Protein AF-M3EN27-F1 (afdb_monomer)

Structure (mmCIF, N/CA/C/O backbone):
data_AF-M3EN27-F1
#
_entry.id   AF-M3EN27-F1
#
loop_
_atom_site.group_PDB
_atom_site.id
_atom_site.type_symbol
_atom_site.label_atom_id
_atom_site.label_alt_id
_atom_site.label_comp_id
_atom_site.label_asym_id
_atom_site.label_entity_id
_atom_site.label_seq_id
_atom_site.pdbx_PDB_ins_code
_atom_site.Cartn_x
_atom_site.Cartn_y
_atom_site.Cartn_z
_atom_site.occupancy
_atom_site.B_iso_or_equiv
_atom_site.auth_seq_id
_atom_site.auth_comp_id
_atom_site.auth_asym_id
_atom_site.auth_atom_id
_atom_site.pdbx_PDB_model_num
ATOM 1 N N . MET A 1 1 ? -47.141 28.093 34.671 1.00 56.81 1 MET A N 1
ATOM 2 C CA . MET A 1 1 ? -47.106 26.635 34.396 1.00 56.81 1 MET A CA 1
ATOM 3 C C . MET A 1 1 ? -46.798 25.889 35.675 1.00 56.81 1 MET A C 1
ATOM 5 O O . MET A 1 1 ? -45.885 26.288 36.388 1.00 56.81 1 MET A O 1
ATOM 9 N N . THR A 1 2 ? -47.538 24.820 35.961 1.00 79.44 2 THR A N 1
ATOM 10 C CA . THR A 1 2 ? -47.252 23.975 37.129 1.00 79.44 2 THR A CA 1
ATOM 11 C C . THR A 1 2 ? -45.991 23.127 36.889 1.00 79.44 2 THR A C 1
ATOM 13 O O . THR A 1 2 ? -45.701 22.773 35.739 1.00 79.44 2 THR A O 1
ATOM 16 N N . PRO A 1 3 ? -45.235 22.754 37.939 1.00 73.50 3 PRO A N 1
ATOM 17 C CA . PRO A 1 3 ? -44.023 21.937 37.803 1.00 73.50 3 PRO A CA 1
ATOM 18 C C . PRO A 1 3 ? -44.245 20.623 37.035 1.00 73.50 3 PRO A C 1
ATOM 20 O O . PRO A 1 3 ? -43.395 20.208 36.248 1.00 73.50 3 PRO A O 1
ATOM 23 N N . LYS A 1 4 ? -45.427 20.008 37.188 1.00 71.88 4 LYS A N 1
ATOM 24 C CA . LYS A 1 4 ? -45.819 18.785 36.468 1.00 71.88 4 LYS A CA 1
ATOM 25 C C . LYS A 1 4 ? -45.980 19.006 34.959 1.00 71.88 4 LYS A C 1
ATOM 27 O O . LYS A 1 4 ? -45.545 18.167 34.175 1.00 71.88 4 LYS A O 1
ATOM 32 N N . GLN A 1 5 ? -46.540 20.143 34.542 1.00 73.31 5 GLN A N 1
ATOM 33 C CA . GLN A 1 5 ? -46.703 20.485 33.121 1.00 73.31 5 GLN A CA 1
ATOM 34 C C . GLN A 1 5 ? -45.357 20.771 32.443 1.00 73.31 5 GLN A C 1
ATOM 36 O O . GLN A 1 5 ? -45.140 20.359 31.306 1.00 73.31 5 GLN A O 1
ATOM 41 N N . LYS A 1 6 ? -44.422 21.411 33.161 1.00 75.50 6 LYS A N 1
ATOM 42 C CA . LYS A 1 6 ? -43.060 21.665 32.664 1.00 75.50 6 LYS A CA 1
ATOM 43 C C . LYS A 1 6 ? -42.278 20.362 32.464 1.00 75.50 6 LYS A C 1
ATOM 45 O O . LYS A 1 6 ? -41.600 20.200 31.456 1.00 75.50 6 LYS A O 1
ATOM 50 N N . LEU A 1 7 ? -42.419 19.408 33.386 1.00 71.88 7 LEU A N 1
ATOM 51 C CA . LEU A 1 7 ? -41.787 18.092 33.271 1.00 71.88 7 LEU A CA 1
ATOM 52 C C . LEU A 1 7 ? -42.344 17.279 32.091 1.00 71.88 7 LEU A C 1
ATOM 54 O O . LEU A 1 7 ? -41.579 16.619 31.392 1.00 71.88 7 LEU A O 1
ATOM 58 N N . HIS A 1 8 ? -43.655 17.353 31.843 1.00 74.69 8 HIS A N 1
ATOM 59 C CA . HIS A 1 8 ? -44.290 16.679 30.709 1.00 74.69 8 HIS A CA 1
ATOM 60 C C . HIS A 1 8 ? -43.801 17.235 29.366 1.00 74.69 8 HIS A C 1
ATOM 62 O O . HIS A 1 8 ? -43.420 16.461 28.495 1.00 74.69 8 HIS A O 1
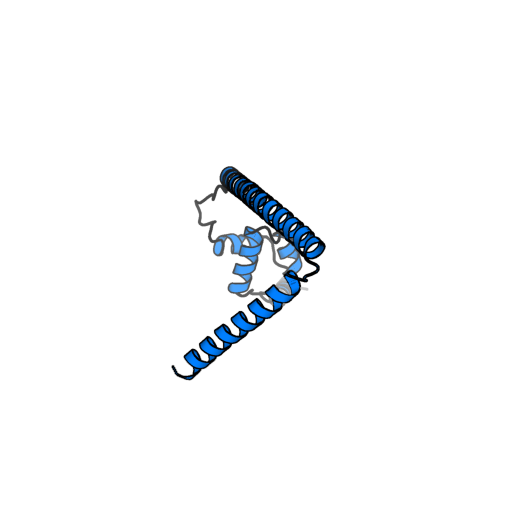ATOM 68 N N . GLN A 1 9 ? -43.708 18.563 29.226 1.00 75.19 9 GLN A N 1
ATOM 69 C CA . GLN A 1 9 ? -43.178 19.194 28.010 1.00 75.19 9 GLN A CA 1
ATOM 70 C C . GLN A 1 9 ? -41.707 18.842 27.754 1.00 75.19 9 GLN A C 1
ATOM 72 O O . GLN A 1 9 ? -41.364 18.460 26.641 1.00 75.19 9 GLN A O 1
ATOM 77 N N . LEU A 1 10 ? -40.856 18.854 28.787 1.00 69.69 10 LEU A N 1
ATOM 78 C CA . LEU A 1 10 ? -39.453 18.426 28.664 1.00 69.69 10 LEU A CA 1
ATOM 79 C C . LEU A 1 10 ? -39.332 16.943 28.269 1.00 69.69 10 LEU A C 1
ATOM 81 O O . LEU A 1 10 ? -38.432 16.545 27.521 1.00 69.69 10 LEU A O 1
ATOM 85 N N . LYS A 1 11 ? -40.255 16.105 28.752 1.00 68.50 11 LYS A N 1
ATOM 86 C CA . LYS A 1 11 ? -40.320 14.685 28.398 1.00 68.50 11 LYS A CA 1
ATOM 87 C C . LYS A 1 11 ? -40.798 14.489 26.955 1.00 68.50 11 LYS A C 1
ATOM 89 O O . LYS A 1 11 ? -40.232 13.664 26.250 1.00 68.50 11 LYS A O 1
ATOM 94 N N . GLU A 1 12 ? -41.751 15.281 26.475 1.00 61.72 12 GLU A N 1
ATOM 95 C CA . GLU A 1 12 ? -4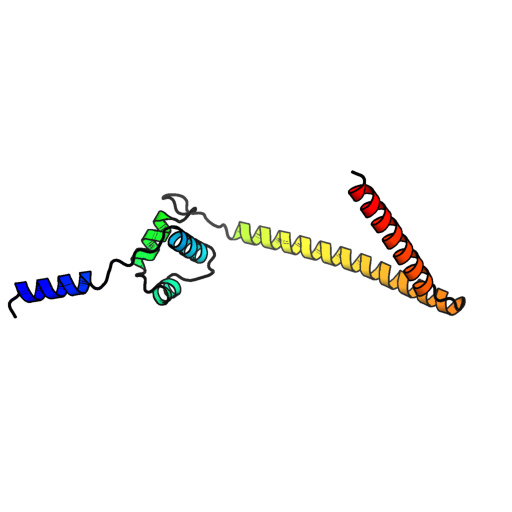2.182 15.252 25.073 1.00 61.72 12 GLU A CA 1
ATOM 96 C C . GLU A 1 12 ? -41.131 15.816 24.107 1.00 61.72 12 GLU A C 1
ATOM 98 O O . GLU A 1 12 ? -40.900 15.226 23.054 1.00 61.72 12 GLU A O 1
ATOM 103 N N . GLU A 1 13 ? -40.416 16.886 24.466 1.00 61.47 13 GLU A N 1
ATOM 104 C CA . GLU A 1 13 ? -39.291 17.419 23.678 1.00 61.47 13 GLU A CA 1
ATOM 105 C C . GLU A 1 13 ? -38.105 16.452 23.607 1.00 61.47 13 GLU A C 1
ATOM 107 O O . GLU A 1 13 ? -37.419 16.372 22.583 1.00 61.47 13 GLU A O 1
ATOM 112 N N . SER A 1 14 ? -37.852 15.694 24.677 1.00 60.78 14 SER A N 1
ATOM 113 C CA . SER A 1 14 ? -36.839 14.633 24.654 1.00 60.78 14 SER A CA 1
ATOM 114 C C . SER A 1 14 ? -37.284 13.411 23.843 1.00 60.78 14 SER A C 1
ATOM 116 O O . SER A 1 14 ? -36.440 12.779 23.219 1.00 60.78 14 SER A O 1
ATOM 118 N N . ASN A 1 15 ? -38.587 13.126 23.765 1.00 57.03 15 ASN A N 1
ATOM 119 C CA . ASN A 1 15 ? -39.147 12.051 22.939 1.00 57.03 15 ASN A CA 1
ATOM 120 C C . ASN A 1 15 ? -39.218 12.433 21.440 1.00 57.03 15 ASN A C 1
ATOM 122 O O . ASN A 1 15 ? -38.979 11.601 20.567 1.00 57.03 15 ASN A O 1
ATOM 126 N N . ARG A 1 16 ? -39.458 13.719 21.124 1.00 56.44 16 ARG A N 1
ATOM 127 C CA . ARG A 1 16 ? -39.369 14.284 19.758 1.00 56.44 16 ARG A CA 1
ATOM 128 C C . ARG A 1 16 ? -37.943 14.310 19.215 1.00 56.44 16 ARG A C 1
ATOM 130 O O . ARG A 1 16 ? -37.751 14.172 18.008 1.00 56.44 16 ARG A O 1
ATOM 137 N N . ARG A 1 17 ? -36.935 14.397 20.092 1.00 56.72 17 ARG A N 1
ATOM 138 C CA . ARG A 1 17 ? -35.561 13.958 19.799 1.00 56.72 17 ARG A CA 1
ATOM 139 C C . ARG A 1 17 ? -35.541 12.430 19.745 1.00 56.72 17 ARG A C 1
ATOM 141 O O . ARG A 1 17 ? -34.960 11.771 20.600 1.00 56.72 17 ARG A O 1
ATOM 148 N N . GLN A 1 18 ? -36.232 11.891 18.743 1.00 54.16 18 GLN A N 1
ATOM 149 C CA . GLN A 1 18 ? -36.337 10.468 18.457 1.00 54.16 18 GLN A CA 1
ATOM 150 C C . GLN A 1 18 ? -34.981 9.800 18.672 1.00 54.16 18 GLN A C 1
ATOM 152 O O . GLN A 1 18 ? -33.955 10.325 18.227 1.00 54.16 18 GLN A O 1
ATOM 157 N N . LEU A 1 19 ? -34.975 8.651 19.353 1.00 54.91 19 LEU A N 1
ATOM 158 C CA . LEU A 1 19 ? -33.794 7.808 19.497 1.00 54.91 19 LEU A CA 1
ATOM 159 C C . LEU A 1 19 ? -33.237 7.488 18.101 1.00 54.91 19 LEU A C 1
ATOM 161 O O . LEU A 1 19 ? -33.641 6.516 17.464 1.00 54.91 19 LEU A O 1
ATOM 165 N N . ARG A 1 20 ? -32.296 8.305 17.618 1.00 66.31 20 ARG A N 1
ATOM 166 C CA . ARG A 1 20 ? -31.570 8.071 16.371 1.00 66.31 20 ARG A CA 1
ATOM 167 C C . ARG A 1 20 ? -30.722 6.824 16.581 1.00 66.31 20 ARG A C 1
ATOM 169 O O . ARG A 1 20 ? -29.632 6.868 17.152 1.00 66.31 20 ARG A O 1
ATOM 176 N N . SER A 1 21 ? -31.265 5.679 16.192 1.00 70.19 21 SER A N 1
ATOM 177 C CA . SER A 1 21 ? -30.563 4.409 16.281 1.00 70.19 21 SER A CA 1
ATOM 178 C C . SER A 1 21 ? -29.829 4.167 14.972 1.00 70.19 21 SER A C 1
ATOM 180 O O . SER A 1 21 ? -30.437 3.897 13.942 1.00 70.19 21 SER A O 1
ATOM 182 N N . PHE A 1 22 ? -28.502 4.270 15.006 1.00 79.38 22 PHE A N 1
ATOM 183 C CA . PHE A 1 22 ? -27.677 3.919 13.854 1.00 79.38 22 PHE A CA 1
ATOM 184 C C . PHE A 1 22 ? -27.649 2.398 13.655 1.00 79.38 22 PHE A C 1
ATOM 186 O O . PHE A 1 22 ? -27.625 1.626 14.628 1.00 79.38 22 PHE A O 1
ATOM 193 N N . SER A 1 23 ? -27.607 1.969 12.393 1.00 86.38 23 SER A N 1
ATOM 194 C CA . SER A 1 23 ? -27.503 0.558 12.030 1.00 86.38 23 SER A CA 1
ATOM 195 C C . SER A 1 23 ? -26.188 -0.047 12.547 1.00 86.38 23 SER A C 1
ATOM 197 O O . SER A 1 23 ? -25.167 0.630 12.687 1.00 86.38 23 SER A O 1
ATOM 199 N N . LYS A 1 24 ? -26.200 -1.348 12.863 1.00 86.00 24 LYS A N 1
ATOM 200 C CA . LYS A 1 24 ? -24.993 -2.084 13.280 1.00 86.00 24 LYS A CA 1
ATOM 201 C C . LYS A 1 24 ? -23.828 -1.985 12.274 1.00 86.00 24 LYS A C 1
ATOM 203 O O . LYS A 1 24 ? -22.713 -1.764 12.744 1.00 86.00 24 LYS A O 1
ATOM 208 N N . PRO A 1 25 ? -24.021 -2.132 10.944 1.00 86.19 25 PRO A N 1
ATOM 209 C CA . PRO A 1 25 ? -22.912 -2.021 9.994 1.00 86.19 25 PRO A CA 1
ATOM 210 C C . PRO A 1 25 ? -22.301 -0.618 9.975 1.00 86.19 25 PRO A C 1
ATOM 212 O O . PRO A 1 25 ? -21.082 -0.503 10.018 1.00 86.19 25 PRO A O 1
ATOM 215 N N . LEU A 1 26 ? -23.119 0.438 10.033 1.00 86.62 26 LEU A N 1
ATOM 216 C CA . LEU A 1 26 ? -22.619 1.814 10.073 1.00 86.62 26 LEU A CA 1
ATOM 217 C C . LEU A 1 26 ? -21.780 2.077 11.331 1.00 86.62 26 LEU A C 1
ATOM 219 O O . LEU A 1 26 ? -20.687 2.625 11.245 1.00 86.62 26 LEU A O 1
ATOM 223 N N . LYS A 1 27 ? -22.239 1.609 12.501 1.00 89.19 27 LYS A N 1
ATOM 224 C CA . LYS A 1 27 ? -21.459 1.701 13.749 1.00 89.19 27 LYS A CA 1
ATOM 225 C C . LYS A 1 27 ? -20.112 0.980 13.641 1.00 89.19 27 LYS A C 1
ATOM 227 O O . LYS A 1 27 ? -19.125 1.477 14.168 1.00 89.19 27 LYS A O 1
ATOM 232 N N . ARG A 1 28 ? -20.066 -0.182 12.978 1.00 87.81 28 ARG A N 1
ATOM 233 C CA . ARG A 1 28 ? -18.820 -0.936 12.754 1.00 87.81 28 ARG A CA 1
ATOM 234 C C . ARG A 1 28 ? -17.875 -0.207 11.805 1.00 87.81 28 ARG A C 1
ATOM 236 O O . ARG A 1 28 ? -16.687 -0.167 12.097 1.00 87.81 28 ARG A O 1
ATOM 243 N N . GLN A 1 29 ? -18.400 0.377 10.728 1.00 89.19 29 GLN A N 1
ATOM 244 C CA . GLN A 1 29 ? -17.608 1.151 9.772 1.00 89.19 29 GLN A CA 1
ATOM 245 C C . GLN A 1 29 ? -16.967 2.367 10.447 1.00 89.19 29 GLN A C 1
ATOM 247 O O . GLN A 1 29 ? -15.754 2.506 10.419 1.00 89.19 29 GLN A O 1
ATOM 252 N N . ILE A 1 30 ? -17.760 3.156 11.178 1.00 89.56 30 ILE A N 1
ATOM 253 C CA . ILE A 1 30 ? -17.265 4.317 11.931 1.00 89.56 30 ILE A CA 1
ATOM 254 C C . ILE A 1 30 ? -16.157 3.914 12.916 1.00 89.56 30 ILE A C 1
ATOM 256 O O . ILE A 1 30 ? -15.156 4.608 13.049 1.00 89.56 30 ILE A O 1
ATOM 260 N N . VAL A 1 31 ? -16.316 2.789 13.624 1.00 89.25 31 VAL A N 1
ATOM 261 C CA . VAL A 1 31 ? -15.278 2.301 14.547 1.00 89.25 31 VAL A CA 1
ATOM 262 C C . VAL A 1 31 ? -14.011 1.885 13.796 1.00 89.25 31 VAL A C 1
ATOM 264 O O . VAL A 1 31 ? -12.923 2.206 14.264 1.00 89.25 31 VAL A O 1
ATOM 267 N N . LEU A 1 32 ? -14.137 1.226 12.641 1.00 87.62 32 LEU A N 1
ATOM 268 C CA . LEU A 1 32 ? -12.998 0.850 11.802 1.00 87.62 32 LEU A CA 1
ATOM 269 C C . LEU A 1 32 ? -12.232 2.083 11.307 1.00 87.62 32 LEU A C 1
ATOM 271 O O . LEU A 1 32 ? -11.012 2.111 11.423 1.00 87.62 32 LEU A O 1
ATOM 275 N N . ASP A 1 33 ? -12.938 3.106 10.826 1.00 87.44 33 ASP A N 1
ATOM 276 C CA . ASP A 1 33 ? -12.334 4.342 10.309 1.00 87.44 33 ASP A CA 1
ATOM 277 C C . ASP A 1 33 ? -11.598 5.128 11.409 1.00 87.44 33 ASP A C 1
ATOM 279 O O . ASP A 1 33 ? -10.559 5.746 11.163 1.00 87.44 33 ASP A O 1
ATOM 283 N N . ILE A 1 34 ? -12.095 5.061 12.649 1.00 88.31 34 ILE A N 1
ATOM 284 C CA . ILE A 1 34 ? -11.415 5.624 13.824 1.00 88.31 34 ILE A CA 1
ATOM 285 C C . ILE A 1 34 ? -10.159 4.808 14.176 1.00 88.31 34 ILE A C 1
ATOM 287 O O . ILE A 1 34 ? -9.129 5.379 14.535 1.00 88.31 34 ILE A O 1
ATOM 291 N N . GLU A 1 35 ? -10.215 3.475 14.092 1.00 83.81 35 GLU A N 1
ATOM 292 C CA . GLU A 1 35 ? -9.073 2.594 14.388 1.00 83.81 35 GLU A CA 1
ATOM 293 C C . GLU A 1 35 ? -7.942 2.722 13.363 1.00 83.81 35 GLU A C 1
ATOM 295 O O . GLU A 1 35 ? -6.768 2.692 13.737 1.00 83.81 35 GLU A O 1
ATOM 300 N N . THR A 1 36 ? -8.281 2.907 12.089 1.00 82.75 36 THR A N 1
ATOM 301 C CA . THR A 1 36 ? -7.326 3.132 10.993 1.00 82.75 36 THR A CA 1
ATOM 302 C C . THR A 1 36 ? -6.830 4.577 10.916 1.00 82.75 36 THR A C 1
ATOM 304 O O . THR A 1 36 ? -6.028 4.894 10.041 1.00 82.75 36 THR A O 1
ATOM 307 N N . LYS A 1 37 ? -7.256 5.445 11.850 1.00 82.25 37 LYS A N 1
ATOM 308 C CA . LYS A 1 37 ? -6.940 6.884 11.901 1.00 82.25 37 LYS A CA 1
ATOM 309 C C . LYS A 1 37 ? -7.365 7.658 10.641 1.00 82.25 37 LYS A C 1
ATOM 311 O O . LYS A 1 37 ? -6.788 8.701 10.353 1.00 82.25 37 LYS A O 1
ATOM 316 N N . VAL A 1 38 ? -8.370 7.171 9.910 1.00 84.94 38 VAL A N 1
ATOM 317 C CA . VAL A 1 38 ? -8.942 7.862 8.740 1.00 84.94 38 VAL A CA 1
ATOM 318 C C . VAL A 1 38 ? -9.805 9.043 9.181 1.00 84.94 38 VAL A C 1
ATOM 320 O O . VAL A 1 38 ? -9.782 10.092 8.547 1.00 84.94 38 VAL A O 1
ATOM 323 N N . THR A 1 39 ? -10.537 8.893 10.287 1.00 86.81 39 THR A N 1
ATOM 324 C CA . THR A 1 39 ? -11.340 9.967 10.890 1.00 86.81 39 THR A CA 1
ATOM 325 C C . THR A 1 39 ? -11.128 10.040 12.397 1.00 86.81 39 THR A C 1
ATOM 327 O O . THR A 1 39 ? -10.781 9.061 13.064 1.00 86.81 39 THR A O 1
ATOM 330 N N . THR A 1 40 ? -11.343 11.221 12.970 1.00 88.94 40 THR A N 1
ATOM 331 C CA . THR A 1 40 ? -11.248 11.439 14.416 1.00 88.94 40 THR A CA 1
ATOM 332 C C . THR A 1 40 ? -12.614 11.359 15.096 1.00 88.94 40 THR A C 1
ATOM 334 O O . THR A 1 40 ? -13.658 11.687 14.533 1.00 88.94 40 THR A O 1
ATOM 337 N N . ILE A 1 41 ? -12.618 11.017 16.390 1.00 87.69 41 ILE A N 1
ATOM 338 C CA . ILE A 1 41 ? -13.836 11.006 17.224 1.00 87.69 41 ILE A CA 1
ATOM 339 C C . ILE A 1 41 ? -14.550 12.372 17.199 1.00 87.69 41 ILE A C 1
ATOM 341 O O . ILE A 1 41 ? -15.776 12.439 17.296 1.00 87.69 41 ILE A O 1
ATOM 345 N N . ALA A 1 42 ? -13.796 13.471 17.090 1.00 88.44 42 ALA A N 1
ATOM 346 C CA . ALA A 1 42 ? -14.353 14.819 17.032 1.00 88.44 42 ALA A CA 1
ATOM 347 C C . ALA A 1 42 ? -15.070 15.100 15.703 1.00 88.44 42 AL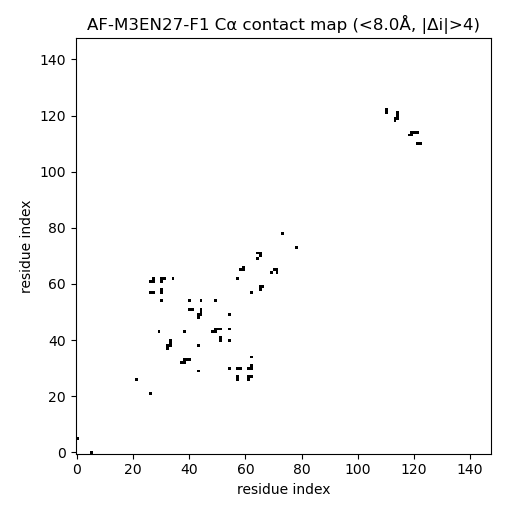A A C 1
ATOM 349 O O . ALA A 1 42 ? -16.137 15.710 15.722 1.00 88.44 42 ALA A O 1
ATOM 350 N N . GLU A 1 43 ? -14.517 14.643 14.581 1.00 87.62 43 GLU A N 1
ATOM 351 C CA . GLU A 1 43 ? -15.137 14.767 13.256 1.00 87.62 43 GLU A CA 1
ATOM 352 C C . GLU A 1 43 ? -16.411 13.938 13.169 1.00 87.62 43 GLU A C 1
ATOM 354 O O . GLU A 1 43 ? -17.465 14.494 12.878 1.00 87.62 43 GLU A O 1
ATOM 359 N N . VAL A 1 44 ? -16.352 12.668 13.576 1.00 89.88 44 VAL A N 1
ATOM 360 C CA . VAL A 1 44 ? -17.518 11.772 13.618 1.00 89.88 44 VAL A CA 1
ATOM 361 C C . VAL A 1 44 ? -18.632 12.349 14.495 1.00 89.88 44 VAL A C 1
ATOM 363 O O . VAL A 1 44 ? -19.815 12.268 14.162 1.00 89.88 44 VAL A O 1
ATOM 366 N N . SER A 1 45 ? -18.267 12.958 15.628 1.00 89.00 45 SER A N 1
ATOM 367 C CA . SER A 1 45 ? -19.230 13.594 16.528 1.00 89.00 45 SER A CA 1
ATOM 368 C C . SER A 1 45 ? -19.963 14.764 15.863 1.00 89.00 45 SER A C 1
ATOM 370 O O . SER A 1 45 ? -21.166 14.908 16.078 1.00 89.00 45 SER A O 1
ATOM 372 N N . ARG A 1 46 ? -19.268 15.562 15.040 1.00 87.50 46 ARG A N 1
ATOM 373 C CA . ARG A 1 46 ? -19.861 16.678 14.287 1.00 87.50 46 ARG A CA 1
ATOM 374 C C . ARG A 1 46 ? -20.693 16.189 13.104 1.00 87.50 46 ARG A C 1
ATOM 376 O O . ARG A 1 46 ? -21.846 16.582 12.983 1.00 87.50 46 ARG A O 1
ATOM 383 N N . GLU A 1 47 ? -20.133 15.305 12.285 1.00 88.12 47 GLU A N 1
ATOM 384 C CA . GLU A 1 47 ? -20.743 14.814 11.045 1.00 88.12 47 GLU A CA 1
ATOM 385 C C . GLU A 1 47 ? -22.046 14.052 11.310 1.00 88.12 47 GLU A C 1
ATOM 387 O O . GLU A 1 47 ? -23.101 14.384 10.775 1.00 88.12 47 GLU A O 1
ATOM 392 N N . TYR A 1 48 ? -22.005 13.079 12.220 1.00 85.19 48 TYR A N 1
ATOM 393 C CA . TYR A 1 48 ? -23.166 12.245 12.526 1.00 85.19 48 TYR A CA 1
ATOM 394 C C . TYR A 1 48 ? -24.023 12.813 13.667 1.00 85.19 48 TYR A C 1
ATOM 396 O O . TYR A 1 48 ? -25.027 12.204 14.048 1.00 85.19 48 TYR A O 1
ATOM 404 N N . SER A 1 49 ? -23.646 13.972 14.229 1.00 84.88 49 SER A N 1
ATOM 405 C CA . SER A 1 49 ? -24.287 14.576 15.410 1.00 84.88 49 SER A CA 1
ATOM 406 C C . SER A 1 49 ? -24.405 13.592 16.586 1.00 84.88 49 SER A C 1
ATOM 408 O O . SER A 1 49 ? -25.420 13.528 17.284 1.00 84.88 49 SER A O 1
ATOM 410 N N . VAL A 1 50 ? -23.368 12.775 16.790 1.00 86.19 50 VAL A N 1
ATOM 411 C CA . VAL A 1 50 ? -23.314 11.742 17.832 1.00 86.19 50 VAL A CA 1
ATOM 412 C C . VAL A 1 50 ? -22.500 12.250 19.011 1.00 86.19 50 VAL A C 1
ATOM 414 O O . VAL A 1 50 ? -21.435 12.842 18.853 1.00 86.19 50 VAL A O 1
ATOM 417 N N . THR A 1 51 ? -22.957 11.973 20.229 1.00 87.44 51 THR A N 1
ATOM 418 C CA . THR A 1 51 ? -22.177 12.283 21.430 1.00 87.44 51 THR A CA 1
ATOM 419 C C . THR A 1 51 ? -20.917 11.421 21.504 1.00 87.44 51 THR A C 1
ATOM 421 O O . THR A 1 51 ? -20.969 10.206 21.310 1.00 87.44 51 THR A O 1
ATOM 424 N N . ARG A 1 52 ? -19.782 12.021 21.888 1.00 86.69 52 ARG A N 1
ATOM 425 C CA . ARG A 1 52 ? -18.506 11.296 22.062 1.00 86.69 52 ARG A CA 1
ATOM 426 C C . ARG A 1 52 ? -18.644 10.053 22.948 1.00 86.69 52 ARG A C 1
ATOM 428 O O . ARG A 1 52 ? -18.061 9.021 22.644 1.00 86.69 52 ARG A O 1
ATOM 435 N N . ASN A 1 53 ? -19.470 10.112 23.996 1.00 88.69 53 ASN A N 1
ATOM 436 C CA . ASN A 1 53 ? -19.735 8.970 24.879 1.00 88.69 53 ASN A CA 1
ATOM 437 C C . ASN A 1 53 ? -20.355 7.771 24.133 1.00 88.69 53 ASN A C 1
ATOM 439 O O . ASN A 1 53 ? -19.973 6.626 24.358 1.00 88.69 53 ASN A O 1
ATOM 443 N N . SER A 1 54 ? -21.284 8.021 23.207 1.00 88.06 54 SER A N 1
ATOM 444 C CA . SER A 1 54 ? -21.880 6.956 22.388 1.00 88.06 54 SER A CA 1
ATOM 445 C C . SER A 1 54 ? -20.846 6.331 21.455 1.00 88.06 54 SER A C 1
ATOM 447 O O . SER A 1 54 ? -20.812 5.110 21.321 1.00 88.06 54 SER A O 1
ATOM 449 N N . ILE A 1 55 ? -19.956 7.152 20.891 1.00 88.06 55 ILE A N 1
ATOM 450 C CA . ILE A 1 55 ? -18.840 6.694 20.057 1.00 88.06 55 ILE A CA 1
ATOM 451 C C . ILE A 1 55 ? -17.893 5.810 20.881 1.00 88.06 55 ILE A C 1
ATOM 453 O O . ILE A 1 55 ? -17.579 4.703 20.457 1.00 88.06 55 ILE A O 1
ATOM 457 N N . TYR A 1 56 ? -17.517 6.219 22.097 1.00 88.75 56 TYR A N 1
ATOM 458 C CA . TYR A 1 56 ? -16.700 5.389 22.994 1.00 88.75 56 TYR A CA 1
ATOM 459 C C . TYR A 1 56 ? -17.364 4.049 23.337 1.00 88.75 56 TYR A C 1
ATOM 461 O O . TYR A 1 56 ? -16.693 3.016 23.333 1.00 88.75 56 TYR A O 1
ATOM 469 N N . LYS A 1 57 ? -18.685 4.028 23.566 1.00 88.19 57 LYS A N 1
ATOM 470 C CA . LYS A 1 57 ? -19.441 2.777 23.757 1.00 88.19 57 LYS A CA 1
ATOM 471 C C . LYS A 1 57 ? -19.404 1.887 22.514 1.00 88.19 57 LYS A C 1
ATOM 473 O O . LYS A 1 57 ? -19.287 0.669 22.647 1.00 88.19 57 LYS A O 1
ATOM 478 N N . TRP A 1 58 ? -19.494 2.463 21.314 1.00 90.31 58 TRP A N 1
ATOM 479 C CA . TRP A 1 58 ? -19.370 1.710 20.063 1.00 90.31 58 TRP A CA 1
ATOM 480 C C . TRP A 1 58 ? -17.964 1.156 19.876 1.00 90.31 58 TRP A C 1
ATOM 482 O O . TRP A 1 58 ? -17.843 -0.027 19.582 1.00 90.31 58 TRP A O 1
ATOM 492 N N . ILE A 1 59 ? -16.925 1.954 20.128 1.00 86.56 59 ILE A N 1
ATOM 493 C CA . ILE A 1 59 ? -15.531 1.495 20.093 1.00 86.56 59 ILE A CA 1
ATOM 494 C C . ILE A 1 59 ? -15.363 0.310 21.046 1.00 86.56 59 ILE A C 1
ATOM 496 O O . ILE A 1 59 ? -14.870 -0.731 20.639 1.00 86.56 59 ILE A O 1
ATOM 500 N N . TYR A 1 60 ? -15.858 0.400 22.282 1.00 83.88 60 TYR A N 1
ATOM 501 C CA . TYR A 1 60 ? -15.780 -0.715 23.231 1.00 83.88 60 TYR A CA 1
ATOM 502 C C . TYR A 1 60 ? -16.547 -1.971 22.772 1.00 83.88 60 TYR A C 1
ATOM 504 O O . TYR A 1 60 ? -16.126 -3.089 23.052 1.00 83.88 60 TYR A O 1
ATOM 512 N N . SER A 1 61 ? -17.667 -1.801 22.063 1.00 83.69 61 SER A N 1
ATOM 513 C CA . SER A 1 61 ? -18.541 -2.911 21.648 1.00 83.69 61 SER A CA 1
ATOM 514 C C . SER A 1 61 ? -18.138 -3.562 20.319 1.00 83.69 61 SER A C 1
ATOM 516 O O . SER A 1 61 ? -18.432 -4.736 20.105 1.00 83.69 61 SER A O 1
ATOM 518 N N . TYR A 1 62 ? -17.529 -2.803 19.404 1.00 83.56 62 TYR A N 1
ATOM 519 C CA . TYR A 1 62 ? -17.256 -3.224 18.025 1.00 83.56 62 TYR A CA 1
ATOM 520 C C . TYR A 1 62 ? -15.770 -3.255 17.662 1.00 83.56 62 TYR A C 1
ATOM 522 O O . TYR A 1 62 ? -15.439 -3.827 16.624 1.00 83.56 62 TYR A O 1
ATOM 530 N N . SER A 1 63 ? -14.883 -2.686 18.486 1.00 75.06 63 SER A N 1
ATOM 531 C CA . SER A 1 63 ? -13.439 -2.801 18.278 1.00 75.06 63 SER A CA 1
ATOM 532 C C . SER A 1 63 ? -13.031 -4.270 18.287 1.00 75.06 63 SER A C 1
ATOM 534 O O . SER A 1 63 ? -13.286 -4.995 19.253 1.00 75.06 63 SER A O 1
ATOM 536 N N . LYS A 1 64 ? -12.368 -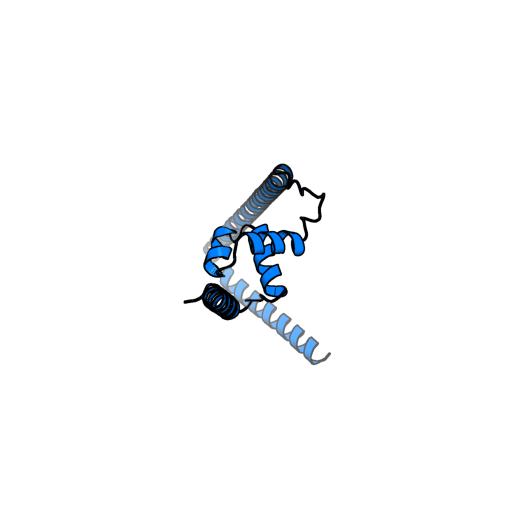4.713 17.216 1.00 65.62 64 LYS A N 1
ATOM 537 C CA . LYS A 1 64 ? -11.803 -6.069 17.143 1.00 65.62 64 LYS A CA 1
ATOM 538 C C . LYS A 1 64 ? -10.657 -6.258 18.142 1.00 65.62 64 LYS A C 1
ATOM 540 O O . LYS A 1 64 ? -10.472 -7.362 18.647 1.00 65.62 64 LYS A O 1
ATOM 545 N N . ASN A 1 65 ? -9.943 -5.176 18.456 1.00 58.16 65 ASN A N 1
ATOM 546 C CA . ASN A 1 65 ? -8.655 -5.203 19.152 1.00 58.16 65 ASN A CA 1
ATOM 547 C C . ASN A 1 65 ? -8.731 -4.747 20.618 1.00 58.16 65 ASN A C 1
ATOM 549 O O . ASN A 1 65 ? -7.736 -4.822 21.331 1.00 58.16 65 ASN A O 1
ATOM 553 N N . ARG A 1 66 ? -9.893 -4.267 21.084 1.00 56.34 66 ARG A N 1
ATOM 554 C CA . ARG A 1 66 ? -10.060 -3.650 22.410 1.00 56.34 66 ARG A CA 1
ATOM 555 C C . ARG A 1 66 ? -10.990 -4.450 23.335 1.00 56.34 66 ARG A C 1
ATOM 557 O O . ARG A 1 66 ? -11.719 -3.872 24.140 1.00 56.34 66 ARG A O 1
ATOM 564 N N . LYS A 1 67 ? -10.957 -5.788 23.259 1.00 53.91 67 LYS A N 1
ATOM 565 C CA . LYS A 1 67 ? -11.464 -6.634 24.356 1.00 53.91 67 LYS A CA 1
ATOM 566 C C . LYS A 1 67 ? -10.596 -6.364 25.594 1.00 53.91 67 LYS A C 1
ATOM 568 O O . LYS A 1 67 ? -9.372 -6.343 25.480 1.00 53.91 67 LYS A O 1
ATOM 573 N N . LYS A 1 68 ? -11.228 -6.107 26.750 1.00 45.09 68 LYS A N 1
ATOM 574 C CA . LYS A 1 68 ? -10.575 -5.880 28.059 1.00 45.09 68 LYS A CA 1
ATOM 575 C C . LYS A 1 68 ? -9.318 -6.754 28.198 1.00 45.09 68 LYS A C 1
ATOM 577 O O . LYS A 1 68 ? -9.439 -7.972 28.230 1.00 45.09 68 LYS A O 1
ATOM 582 N N . GLY A 1 69 ? -8.144 -6.127 28.277 1.00 49.62 69 GLY A N 1
ATOM 583 C CA . GLY A 1 69 ? -6.873 -6.805 28.563 1.00 49.62 69 GLY A CA 1
ATOM 584 C C . GLY A 1 69 ? -5.857 -6.840 27.421 1.00 49.62 69 GLY A C 1
ATOM 585 O O . GLY A 1 69 ? -4.671 -6.956 27.705 1.00 49.62 69 GLY A O 1
ATOM 586 N N . VAL A 1 70 ? -6.254 -6.654 26.158 1.00 48.16 70 VAL A N 1
ATOM 587 C CA . VAL A 1 70 ? -5.280 -6.615 25.053 1.00 48.16 70 VAL A CA 1
ATOM 588 C C . VAL A 1 70 ? -4.968 -5.163 24.713 1.00 48.16 70 VAL A C 1
ATOM 590 O O . VAL A 1 70 ? -5.570 -4.550 23.832 1.00 48.16 70 VAL A O 1
ATOM 593 N N . ARG A 1 71 ? -4.006 -4.581 25.435 1.00 46.47 71 ARG A N 1
ATOM 594 C CA . ARG A 1 71 ? -3.247 -3.446 24.906 1.00 46.47 71 ARG A CA 1
ATOM 595 C C . ARG A 1 71 ? -2.501 -4.017 23.706 1.00 46.47 71 ARG A C 1
ATOM 597 O O . ARG A 1 71 ? -1.460 -4.633 23.882 1.00 46.47 71 ARG A O 1
ATOM 604 N N . THR A 1 72 ? -3.062 -3.885 22.503 1.00 51.41 72 THR A N 1
ATOM 605 C CA . THR A 1 72 ? -2.263 -4.086 21.292 1.00 51.41 72 THR A CA 1
ATOM 606 C C . THR A 1 72 ? -1.250 -2.955 21.322 1.00 51.41 72 THR A C 1
ATOM 608 O O . THR A 1 72 ? -1.547 -1.828 20.924 1.00 51.41 72 THR A O 1
ATOM 611 N N . VAL A 1 73 ? -0.101 -3.223 21.940 1.00 51.97 73 VAL A N 1
ATOM 612 C CA . VAL A 1 73 ? 1.096 -2.423 21.767 1.00 51.97 73 VAL A CA 1
ATOM 613 C C . VAL A 1 73 ? 1.398 -2.614 20.294 1.00 51.97 73 VAL A C 1
ATOM 615 O O . VAL A 1 73 ? 1.902 -3.646 19.871 1.00 51.97 73 VAL A O 1
ATOM 618 N N . ILE A 1 74 ? 0.929 -1.674 19.478 1.00 57.03 74 ILE A N 1
ATOM 619 C CA . ILE A 1 74 ? 1.467 -1.501 18.142 1.00 57.03 74 ILE A CA 1
ATOM 620 C C . ILE A 1 74 ? 2.884 -1.036 18.438 1.00 57.03 74 ILE A C 1
ATOM 622 O O . ILE A 1 74 ? 3.105 0.151 18.661 1.00 57.03 74 ILE A O 1
ATOM 626 N N . GLU A 1 75 ? 3.790 -1.992 18.628 1.00 56.62 75 GLU A N 1
A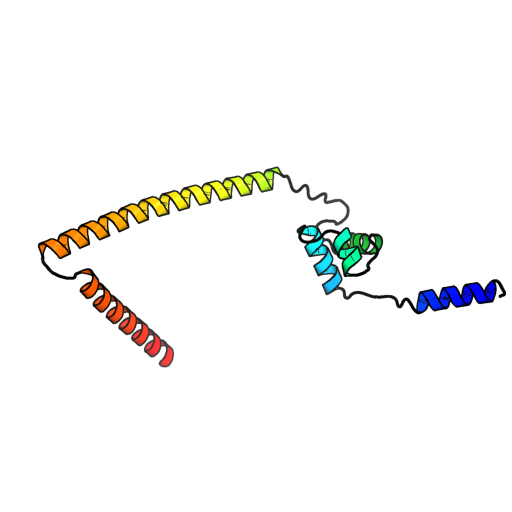TOM 627 C CA . GLU A 1 75 ? 5.200 -1.708 18.817 1.00 56.62 75 GLU A CA 1
ATOM 628 C C . GLU A 1 75 ? 5.592 -0.892 17.591 1.00 56.62 75 GLU A C 1
ATOM 630 O O . GLU A 1 75 ? 5.490 -1.371 16.455 1.00 56.62 75 GLU A O 1
ATOM 635 N N . GLU A 1 76 ? 5.936 0.377 17.815 1.00 55.47 76 GLU A N 1
ATOM 636 C CA . GLU A 1 76 ? 6.446 1.279 16.780 1.00 55.47 76 GLU A CA 1
ATOM 637 C C . GLU A 1 76 ? 7.635 0.628 16.062 1.00 55.47 76 GLU A C 1
ATOM 639 O O . GLU A 1 76 ? 7.811 0.809 14.858 1.00 55.47 76 GLU A O 1
ATOM 644 N N . GLU A 1 77 ? 8.351 -0.249 16.772 1.00 56.16 77 GLU A N 1
ATOM 645 C CA . GLU A 1 77 ? 9.359 -1.160 16.245 1.00 56.16 77 GLU A CA 1
ATOM 646 C C . GLU A 1 77 ? 8.825 -2.034 15.105 1.00 56.16 77 GLU A C 1
ATOM 648 O O . GLU A 1 77 ? 9.425 -2.048 14.039 1.00 56.16 77 GLU A O 1
ATOM 653 N N . SER A 1 78 ? 7.654 -2.669 15.229 1.00 65.19 78 SER A N 1
ATOM 654 C CA . SER A 1 78 ? 7.102 -3.517 14.157 1.00 65.19 78 SER A CA 1
ATOM 655 C C . SER A 1 78 ? 6.771 -2.738 12.876 1.00 65.19 78 SER A C 1
ATOM 657 O O . SER A 1 78 ? 6.871 -3.280 11.771 1.00 65.19 78 SER A O 1
ATOM 659 N N . ILE A 1 79 ? 6.377 -1.465 13.003 1.00 68.25 79 ILE A N 1
ATOM 660 C CA . ILE A 1 79 ? 6.128 -0.579 11.859 1.00 68.25 79 ILE A CA 1
ATOM 661 C C . ILE A 1 79 ? 7.462 -0.135 11.266 1.00 68.25 79 ILE A C 1
ATOM 663 O O . ILE A 1 79 ? 7.626 -0.203 10.051 1.00 68.25 79 ILE A O 1
ATOM 667 N N . SER A 1 80 ? 8.416 0.253 12.114 1.00 75.19 80 SER A N 1
ATOM 668 C CA . SER A 1 80 ? 9.777 0.622 11.722 1.00 75.19 80 SER A CA 1
ATOM 669 C C . SER A 1 80 ? 10.469 -0.511 10.956 1.00 75.19 80 SER A C 1
ATOM 671 O O . SER A 1 80 ? 10.937 -0.301 9.841 1.00 75.19 80 SER A O 1
ATOM 673 N N . THR A 1 81 ? 10.423 -1.747 11.462 1.00 80.94 81 THR A N 1
ATOM 674 C CA . THR A 1 81 ? 11.002 -2.927 10.805 1.00 80.94 81 THR A CA 1
ATOM 675 C C . THR A 1 81 ? 10.340 -3.216 9.461 1.00 80.94 81 THR A C 1
ATOM 677 O O . THR A 1 81 ? 11.027 -3.515 8.485 1.00 80.94 81 THR A O 1
ATOM 680 N N . LYS A 1 82 ? 9.007 -3.105 9.366 1.00 82.19 82 LYS A N 1
ATOM 681 C CA . LYS A 1 82 ? 8.298 -3.268 8.084 1.00 82.19 82 LYS A CA 1
ATOM 682 C C . LYS A 1 82 ? 8.665 -2.171 7.094 1.00 82.19 82 LYS A C 1
ATOM 684 O O . LYS A 1 82 ? 8.824 -2.456 5.911 1.00 82.19 82 LYS A O 1
ATOM 689 N N . LEU A 1 83 ? 8.794 -0.936 7.566 1.00 87.19 83 LEU A N 1
ATOM 690 C CA . LEU A 1 83 ? 9.169 0.213 6.753 1.00 87.19 83 LEU A CA 1
ATOM 691 C C . LEU A 1 83 ? 10.600 0.061 6.227 1.00 87.19 83 LEU A C 1
ATOM 693 O O . LEU A 1 83 ? 10.838 0.299 5.046 1.00 87.19 83 LEU A O 1
ATOM 697 N N . GLU A 1 84 ? 11.520 -0.417 7.060 1.00 90.00 84 GLU A N 1
ATOM 698 C CA . GLU A 1 84 ? 12.899 -0.695 6.665 1.00 90.00 84 GLU A CA 1
ATOM 699 C C . GLU A 1 84 ? 12.986 -1.857 5.667 1.00 90.00 84 GLU A C 1
ATOM 701 O O . GLU A 1 84 ? 13.635 -1.743 4.628 1.00 90.00 84 GLU A O 1
ATOM 706 N N . ALA A 1 85 ? 12.241 -2.942 5.898 1.00 90.94 85 ALA A N 1
ATOM 707 C CA . ALA A 1 85 ? 12.151 -4.053 4.952 1.00 90.94 85 ALA A CA 1
ATOM 708 C C . ALA A 1 85 ? 11.564 -3.617 3.596 1.00 90.94 85 ALA A C 1
ATOM 710 O O . ALA A 1 85 ? 12.031 -4.055 2.543 1.00 90.94 85 ALA A O 1
ATOM 711 N N . LEU A 1 86 ? 10.552 -2.740 3.604 1.00 92.12 86 LEU A N 1
ATOM 712 C CA . LEU A 1 86 ? 9.968 -2.177 2.384 1.00 92.12 86 LEU A CA 1
ATOM 713 C C . LEU A 1 86 ? 10.961 -1.274 1.644 1.00 92.12 86 LEU A C 1
ATOM 715 O O . LEU A 1 86 ? 11.096 -1.410 0.430 1.00 92.12 86 LEU A O 1
ATOM 719 N N . LYS A 1 87 ? 11.700 -0.413 2.353 1.00 94.38 87 LYS A N 1
ATOM 720 C CA . LYS A 1 87 ? 12.780 0.395 1.762 1.00 94.38 87 LYS A CA 1
ATOM 721 C C . LYS A 1 87 ? 13.873 -0.473 1.142 1.00 94.38 87 LYS A C 1
ATOM 723 O O . LYS A 1 87 ? 14.320 -0.181 0.036 1.00 94.38 87 LYS A O 1
ATOM 728 N N . GLY A 1 88 ? 14.260 -1.558 1.815 1.00 95.50 88 GLY A N 1
ATOM 729 C CA . GLY A 1 88 ? 15.227 -2.525 1.291 1.00 95.50 88 GLY A CA 1
ATOM 730 C C . GLY A 1 88 ? 14.773 -3.130 -0.038 1.00 95.50 88 GLY A C 1
ATOM 731 O O . GLY A 1 88 ? 15.526 -3.116 -1.009 1.00 95.50 88 GLY A O 1
ATOM 732 N N . LYS A 1 89 ? 13.508 -3.564 -0.114 1.00 94.50 89 LYS A N 1
ATOM 733 C CA . LYS A 1 89 ? 12.919 -4.084 -1.358 1.00 94.50 89 LYS A CA 1
ATOM 734 C C . LYS A 1 89 ? 12.867 -3.042 -2.470 1.00 94.50 89 LYS A C 1
ATOM 736 O O . LYS A 1 89 ? 13.146 -3.379 -3.615 1.00 94.50 89 LYS A O 1
ATOM 741 N N . ILE A 1 90 ? 12.518 -1.794 -2.155 1.00 96.31 90 ILE A N 1
ATOM 742 C CA . ILE A 1 90 ? 12.502 -0.707 -3.146 1.00 96.31 90 ILE A CA 1
ATOM 743 C C . ILE A 1 90 ? 13.900 -0.525 -3.741 1.00 96.31 90 ILE A C 1
ATOM 745 O O . ILE A 1 90 ? 14.046 -0.570 -4.957 1.00 96.31 90 ILE A O 1
ATOM 749 N N . LYS A 1 91 ? 14.930 -0.437 -2.895 1.00 96.44 91 LYS A N 1
ATOM 750 C CA . LYS A 1 91 ? 16.322 -0.282 -3.337 1.00 96.44 91 LYS A CA 1
ATOM 751 C C . LYS A 1 91 ? 16.791 -1.436 -4.230 1.00 96.44 91 LYS A C 1
ATOM 753 O O . LYS A 1 91 ? 17.476 -1.216 -5.227 1.00 96.44 91 LYS A O 1
ATOM 758 N N . GLU A 1 92 ? 16.439 -2.670 -3.875 1.00 96.12 92 GLU A N 1
ATOM 759 C CA . GLU A 1 92 ? 16.765 -3.853 -4.677 1.00 96.12 92 GLU A CA 1
ATOM 760 C C . GLU A 1 92 ? 16.087 -3.800 -6.053 1.00 96.1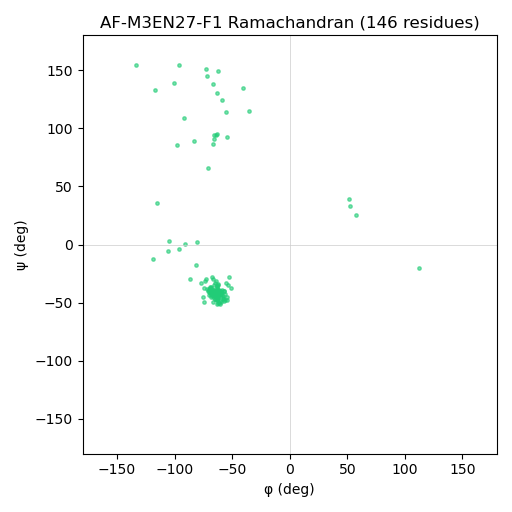2 92 GLU A C 1
ATOM 762 O O . GLU A 1 92 ? 16.741 -3.979 -7.082 1.00 96.12 92 GLU A O 1
ATOM 767 N N . LEU A 1 93 ? 14.788 -3.489 -6.081 1.00 97.56 93 LEU A N 1
ATOM 768 C CA . LEU A 1 93 ? 14.025 -3.369 -7.320 1.00 97.56 93 LEU A CA 1
ATOM 769 C C . LEU A 1 93 ? 14.558 -2.244 -8.212 1.00 97.56 93 LEU A C 1
ATOM 771 O O . LEU A 1 93 ? 14.733 -2.462 -9.409 1.00 97.56 93 LEU A O 1
ATOM 775 N N . GLU A 1 94 ? 14.868 -1.078 -7.648 1.00 96.00 94 GLU A N 1
ATOM 776 C CA . GLU A 1 94 ? 15.475 0.045 -8.372 1.00 96.00 94 GLU A CA 1
ATOM 777 C C . GLU A 1 94 ? 16.823 -0.345 -8.991 1.00 96.00 94 GLU A C 1
ATOM 779 O O . GLU A 1 94 ? 17.083 -0.028 -10.153 1.00 96.00 94 GLU A O 1
ATOM 784 N N . SER A 1 95 ? 17.655 -1.105 -8.269 1.00 96.50 95 SER A N 1
ATOM 785 C CA . SER A 1 95 ? 18.926 -1.610 -8.799 1.00 96.50 95 SER A CA 1
ATOM 786 C C . SER A 1 95 ? 18.720 -2.564 -9.979 1.00 96.50 95 SER A C 1
ATOM 788 O O . SER A 1 95 ? 19.359 -2.410 -11.023 1.00 96.50 95 SER A O 1
ATOM 790 N N . ILE A 1 96 ? 17.792 -3.518 -9.850 1.00 97.00 96 ILE A N 1
ATOM 791 C CA . ILE A 1 96 ? 17.467 -4.472 -10.920 1.00 97.00 96 ILE A CA 1
ATOM 792 C C . ILE A 1 96 ? 16.920 -3.740 -12.151 1.00 97.00 96 ILE A C 1
ATOM 794 O O . ILE A 1 96 ? 17.289 -4.071 -13.280 1.00 97.00 96 ILE A O 1
ATOM 798 N N . ILE A 1 97 ? 16.048 -2.750 -11.951 1.00 97.31 97 ILE A N 1
ATOM 799 C CA . ILE A 1 97 ? 15.501 -1.926 -13.035 1.00 97.31 97 ILE A CA 1
ATOM 800 C C . ILE A 1 97 ? 16.628 -1.165 -13.736 1.00 97.31 97 ILE A C 1
ATOM 802 O O . ILE A 1 97 ? 16.706 -1.220 -14.961 1.00 97.31 97 ILE A O 1
ATOM 806 N N . GLY A 1 98 ? 17.538 -0.537 -12.986 1.00 97.12 98 GLY A N 1
ATOM 807 C CA . GLY A 1 98 ? 18.684 0.179 -13.553 1.00 97.12 98 GLY A CA 1
ATOM 808 C C . GLY A 1 98 ? 19.574 -0.716 -14.421 1.00 97.12 98 GLY A C 1
ATOM 809 O O . GLY A 1 98 ? 19.885 -0.365 -15.558 1.00 97.12 98 GLY A O 1
ATOM 810 N N . GLN A 1 99 ? 19.913 -1.917 -13.940 1.00 94.81 99 GLN A N 1
ATOM 811 C CA . GLN A 1 99 ? 20.700 -2.889 -14.714 1.00 94.81 99 GLN A CA 1
ATOM 812 C C . GLN A 1 99 ? 19.989 -3.313 -16.008 1.00 94.81 99 GLN A C 1
ATOM 814 O O . GLN A 1 99 ? 20.617 -3.435 -17.063 1.00 94.81 99 GLN A O 1
ATOM 819 N N . LYS A 1 100 ? 18.668 -3.524 -15.945 1.00 96.81 100 LYS A N 1
ATOM 820 C CA . LYS A 1 100 ? 17.862 -3.856 -17.126 1.00 96.81 100 LYS A CA 1
ATOM 821 C C . LYS A 1 100 ? 17.797 -2.693 -18.114 1.00 96.81 100 LYS A C 1
ATOM 823 O O . LYS A 1 100 ? 17.937 -2.942 -19.308 1.00 96.81 100 LYS A O 1
ATOM 828 N N . GLN A 1 101 ? 17.642 -1.459 -17.635 1.00 94.25 101 GLN A N 1
ATOM 829 C CA . GLN A 1 101 ? 17.591 -0.276 -18.492 1.00 94.25 101 GLN A CA 1
ATOM 830 C C . GLN A 1 101 ? 18.911 -0.081 -19.240 1.00 94.25 101 GLN A C 1
ATOM 832 O O . GLN A 1 101 ? 18.896 0.042 -20.458 1.00 94.25 101 GLN A O 1
ATOM 837 N N . MET A 1 102 ? 20.057 -0.203 -18.558 1.00 96.50 102 MET A N 1
ATOM 838 C CA . MET A 1 102 ? 21.369 -0.126 -19.216 1.00 96.50 102 MET A CA 1
ATOM 839 C C . MET A 1 102 ? 21.526 -1.157 -20.340 1.00 96.50 102 MET A C 1
ATOM 841 O O . MET A 1 102 ? 22.096 -0.858 -21.389 1.00 96.50 102 MET A O 1
ATOM 845 N N . LYS A 1 103 ? 21.022 -2.382 -20.136 1.00 95.06 103 LYS A N 1
ATOM 846 C CA . LYS A 1 103 ? 21.057 -3.424 -21.167 1.00 95.06 103 LYS A CA 1
ATOM 847 C C . LYS A 1 103 ? 20.186 -3.057 -22.370 1.00 95.06 103 LYS A C 1
ATOM 849 O O . LYS A 1 103 ? 20.625 -3.265 -23.497 1.00 95.06 103 LYS A O 1
ATOM 854 N N . ILE A 1 104 ? 18.988 -2.522 -22.132 1.00 95.56 104 ILE A N 1
ATOM 855 C CA . ILE A 1 104 ? 18.081 -2.065 -23.192 1.00 95.56 104 ILE A CA 1
ATOM 856 C C . ILE A 1 104 ? 18.732 -0.925 -23.976 1.00 95.56 104 ILE A C 1
ATOM 858 O O . ILE A 1 104 ? 18.851 -1.035 -25.191 1.00 95.56 104 ILE A O 1
ATOM 862 N N . ASP A 1 105 ? 19.247 0.098 -23.294 1.00 94.81 105 ASP A N 1
ATOM 863 C CA . ASP A 1 105 ? 19.876 1.260 -23.930 1.00 94.81 105 ASP A CA 1
ATOM 864 C C . ASP A 1 105 ? 21.076 0.848 -24.796 1.00 94.81 105 ASP A C 1
ATOM 866 O O . ASP A 1 105 ? 21.269 1.341 -25.910 1.00 94.81 105 ASP A O 1
ATOM 870 N N . PHE A 1 106 ? 21.885 -0.098 -24.307 1.00 95.19 106 PHE A N 1
ATOM 871 C CA . PHE A 1 106 ? 22.991 -0.656 -25.079 1.00 95.19 106 PHE A CA 1
ATOM 872 C C . PHE A 1 106 ? 22.494 -1.394 -26.327 1.00 95.19 106 PHE A C 1
ATOM 874 O O . PHE A 1 106 ? 23.003 -1.168 -27.425 1.00 95.19 106 PHE A O 1
ATOM 881 N N . GLN A 1 107 ? 21.485 -2.256 -26.180 1.00 91.56 107 GLN A N 1
ATOM 882 C CA . GLN A 1 107 ? 20.895 -2.985 -27.302 1.00 91.56 107 GLN A CA 1
ATOM 883 C C . GLN A 1 107 ? 20.275 -2.035 -28.335 1.00 91.56 107 GLN A C 1
ATOM 885 O O . GLN A 1 107 ? 20.467 -2.239 -29.531 1.00 91.56 107 GLN A O 1
ATOM 890 N N . GLU A 1 108 ? 19.588 -0.978 -27.902 1.00 91.56 108 GLU A N 1
ATOM 891 C CA . GLU A 1 108 ? 19.003 0.026 -28.792 1.00 91.56 108 GLU A CA 1
ATOM 892 C C . GLU A 1 108 ? 20.061 0.764 -29.609 1.00 91.56 108 GLU A C 1
ATOM 894 O O . GLU A 1 108 ? 19.881 0.910 -30.820 1.00 91.56 108 GLU A O 1
ATOM 899 N N . LYS A 1 109 ? 21.177 1.160 -28.982 1.00 92.06 109 LYS A N 1
ATOM 900 C CA . LYS A 1 109 ? 22.309 1.775 -29.689 1.00 92.06 109 LYS A CA 1
ATOM 901 C C . LYS A 1 109 ? 22.960 0.821 -30.681 1.00 92.06 109 LYS A C 1
ATOM 903 O O . LYS A 1 109 ? 23.284 1.225 -31.791 1.00 92.06 109 LYS A O 1
ATOM 908 N N . MET A 1 110 ? 23.142 -0.446 -30.310 1.00 88.19 110 MET A N 1
ATOM 909 C CA . MET A 1 110 ? 23.695 -1.451 -31.225 1.00 88.19 110 MET A CA 1
ATOM 910 C C . MET A 1 110 ? 22.802 -1.653 -32.450 1.00 88.19 110 MET A C 1
ATOM 912 O O . MET A 1 110 ? 23.310 -1.773 -33.564 1.00 88.19 110 MET A O 1
ATOM 916 N N . ILE A 1 111 ? 21.479 -1.651 -32.257 1.00 87.19 111 ILE A N 1
ATOM 917 C CA . ILE A 1 111 ? 20.525 -1.707 -33.367 1.00 87.19 111 ILE A CA 1
ATOM 918 C C . ILE A 1 111 ? 20.644 -0.444 -34.220 1.00 87.19 111 ILE A C 1
ATOM 920 O O . ILE A 1 111 ? 20.757 -0.567 -35.429 1.00 87.19 111 ILE A O 1
ATOM 924 N N . GLU A 1 112 ? 20.687 0.747 -33.622 1.00 88.06 112 GLU A N 1
ATOM 925 C CA . GLU A 1 112 ? 20.832 2.006 -34.367 1.00 88.06 112 GLU A CA 1
ATOM 926 C C . GLU A 1 112 ? 22.104 2.030 -35.232 1.00 88.06 112 GLU A C 1
A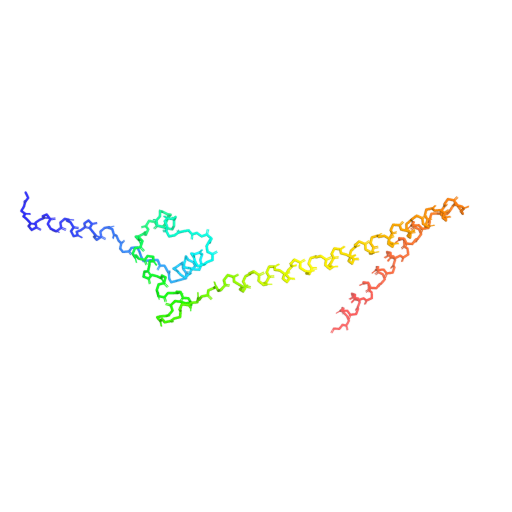TOM 928 O O . GLU A 1 112 ? 22.048 2.386 -36.410 1.00 88.06 112 GLU A O 1
ATOM 933 N N . PHE A 1 113 ? 23.242 1.583 -34.689 1.00 87.88 113 PHE A N 1
ATOM 934 C CA . PHE A 1 113 ? 24.477 1.451 -35.464 1.00 87.88 113 PHE A CA 1
ATOM 935 C C . PHE A 1 113 ? 24.335 0.452 -36.616 1.00 87.88 113 PHE A C 1
ATOM 937 O O . PHE A 1 113 ? 24.770 0.746 -37.727 1.00 87.88 113 PHE A O 1
ATOM 944 N N . ALA A 1 114 ? 23.701 -0.700 -36.384 1.00 83.56 114 ALA A N 1
ATOM 945 C CA . ALA A 1 114 ? 23.470 -1.691 -37.432 1.00 83.56 114 ALA A CA 1
ATOM 946 C C . ALA A 1 114 ? 22.513 -1.174 -38.524 1.00 83.56 114 ALA A C 1
ATOM 948 O O . ALA A 1 114 ? 22.763 -1.380 -39.708 1.00 83.56 114 ALA A O 1
ATOM 949 N N . GLU A 1 115 ? 21.443 -0.469 -38.158 1.00 86.12 115 GLU A N 1
ATOM 950 C CA . GLU A 1 115 ? 20.508 0.130 -39.119 1.00 86.12 115 GLU A CA 1
ATOM 951 C C . GLU A 1 115 ? 21.204 1.190 -39.983 1.00 86.12 115 GLU A C 1
ATOM 953 O O . GLU A 1 115 ? 20.962 1.256 -41.190 1.00 86.12 115 GLU A O 1
ATOM 958 N N . LYS A 1 116 ? 22.120 1.971 -39.391 1.00 83.06 116 LYS A N 1
ATOM 959 C CA . LYS A 1 116 ? 22.925 2.969 -40.106 1.00 83.06 116 LYS A CA 1
ATOM 960 C C . LYS A 1 116 ? 23.932 2.334 -41.067 1.00 83.06 116 LYS A C 1
ATOM 962 O O . LYS A 1 116 ? 24.046 2.795 -42.198 1.00 83.06 116 LYS A O 1
ATOM 967 N N . GLU A 1 117 ? 24.641 1.296 -40.630 1.00 82.19 117 GLU A N 1
ATOM 968 C CA . GLU A 1 117 ? 25.673 0.629 -41.434 1.00 82.19 117 GLU A CA 1
ATOM 969 C C . GLU A 1 117 ? 25.064 -0.133 -42.619 1.00 82.19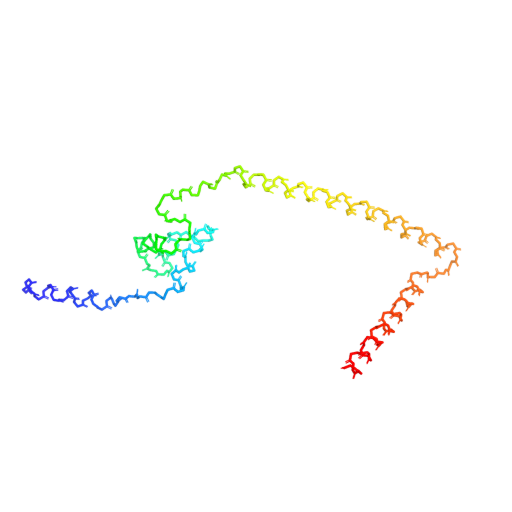 117 GLU A C 1
ATOM 971 O O . GLU A 1 117 ? 25.543 -0.042 -43.746 1.00 82.19 117 GLU A O 1
ATOM 976 N N . TYR A 1 118 ? 23.964 -0.853 -42.385 1.00 77.00 118 TYR A N 1
ATOM 977 C CA . TYR A 1 118 ? 23.357 -1.722 -43.394 1.00 77.00 118 TYR A CA 1
ATOM 978 C C . TYR A 1 118 ? 22.201 -1.066 -44.163 1.00 77.00 118 TYR A C 1
ATOM 980 O O . TYR A 1 118 ? 21.677 -1.678 -45.090 1.00 77.00 118 TYR A O 1
ATOM 988 N N . SER A 1 119 ? 21.793 0.163 -43.812 1.00 75.75 119 SER A N 1
ATOM 989 C CA . SER A 1 119 ? 20.642 0.868 -44.413 1.00 75.75 119 SER A CA 1
ATOM 990 C C . SER A 1 119 ? 19.342 0.042 -44.414 1.00 75.75 119 SER A C 1
ATOM 992 O O . SER A 1 119 ? 18.519 0.139 -45.325 1.00 75.75 119 SER A O 1
ATOM 994 N N . VAL A 1 120 ? 19.145 -0.792 -43.388 1.00 73.00 120 VAL A N 1
ATOM 995 C CA . VAL A 1 120 ? 17.949 -1.630 -43.196 1.00 73.00 120 VAL A CA 1
ATOM 996 C C . VAL A 1 120 ? 17.243 -1.199 -41.913 1.00 73.00 120 VAL A C 1
ATOM 998 O O . VAL A 1 120 ? 17.886 -1.086 -40.881 1.00 73.00 120 VAL A O 1
ATOM 1001 N N . ASP A 1 121 ? 15.918 -1.023 -41.952 1.00 75.12 121 ASP A N 1
ATOM 1002 C CA . ASP A 1 121 ? 15.084 -0.759 -40.765 1.00 75.12 121 ASP A CA 1
ATOM 1003 C C . ASP A 1 121 ? 14.726 -2.084 -40.060 1.00 75.12 121 ASP A C 1
ATOM 1005 O O . ASP A 1 121 ? 13.735 -2.764 -40.368 1.00 75.12 121 ASP A O 1
ATOM 1009 N N . ILE A 1 122 ? 15.600 -2.490 -39.141 1.00 74.62 122 ILE A N 1
ATOM 1010 C CA . ILE A 1 122 ? 15.524 -3.741 -38.381 1.00 74.62 122 ILE A CA 1
ATOM 1011 C C . ILE A 1 122 ? 14.346 -3.684 -37.399 1.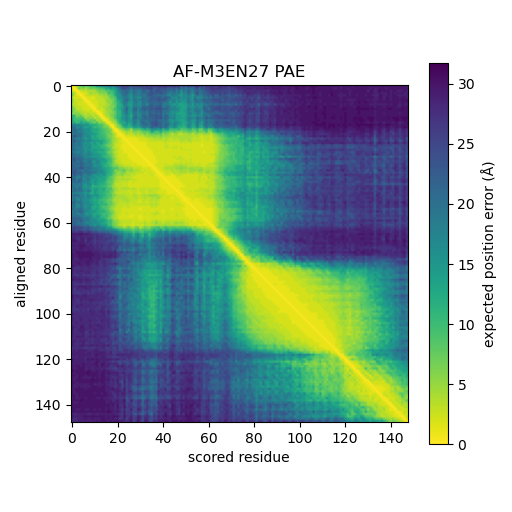00 74.62 122 ILE A C 1
ATOM 1013 O O . ILE A 1 122 ? 13.582 -4.651 -37.287 1.00 74.62 122 ILE A O 1
ATOM 1017 N N . LYS A 1 123 ? 14.137 -2.542 -36.730 1.00 73.81 123 LYS A N 1
ATOM 1018 C CA . LYS A 1 123 ? 13.047 -2.335 -35.762 1.00 73.81 123 LYS A CA 1
ATOM 1019 C C . LYS A 1 123 ? 11.675 -2.509 -36.409 1.00 73.81 123 LYS A C 1
ATOM 1021 O O . LYS A 1 123 ? 10.793 -3.150 -35.827 1.00 73.81 123 LYS A O 1
ATOM 1026 N N . LYS A 1 124 ? 11.470 -1.977 -37.617 1.00 74.44 124 LYS A N 1
ATOM 1027 C CA . LYS A 1 124 ? 10.211 -2.129 -38.360 1.00 74.44 124 LYS A CA 1
ATOM 1028 C C . LYS A 1 124 ? 9.962 -3.582 -38.738 1.00 74.44 124 LYS A C 1
ATOM 1030 O O . LYS A 1 124 ? 8.870 -4.085 -38.478 1.00 74.44 124 LYS A O 1
ATOM 1035 N N . LYS A 1 125 ? 10.970 -4.278 -39.270 1.00 74.12 125 LYS A N 1
ATOM 1036 C CA . LYS A 1 125 ? 10.843 -5.689 -39.670 1.00 74.12 125 LYS A CA 1
ATOM 1037 C C . LYS A 1 125 ? 10.469 -6.590 -38.488 1.00 74.12 125 LYS A C 1
ATOM 1039 O O . LYS A 1 125 ? 9.565 -7.417 -38.606 1.00 74.12 125 LYS A O 1
ATOM 1044 N N . PHE A 1 126 ? 11.096 -6.380 -37.331 1.00 75.69 126 PHE A N 1
ATOM 1045 C CA . PHE A 1 126 ? 10.842 -7.187 -36.136 1.00 75.69 126 PHE A CA 1
ATOM 1046 C C . PHE A 1 126 ? 9.452 -6.930 -35.522 1.00 75.69 126 PHE A C 1
ATOM 1048 O O . PHE A 1 126 ? 8.770 -7.874 -35.114 1.00 75.69 126 PHE A O 1
ATOM 1055 N N . ARG A 1 127 ? 8.973 -5.672 -35.518 1.00 73.38 127 ARG A N 1
ATOM 1056 C CA . ARG A 1 127 ? 7.604 -5.334 -35.072 1.00 73.38 127 ARG A CA 1
ATOM 1057 C C . ARG A 1 127 ? 6.524 -6.012 -35.911 1.00 73.38 127 ARG A C 1
ATOM 1059 O O . ARG A 1 127 ? 5.558 -6.525 -35.357 1.00 73.38 127 ARG A O 1
ATOM 1066 N N . PHE A 1 128 ? 6.682 -6.044 -37.234 1.00 74.50 128 PHE A N 1
ATOM 1067 C CA . PHE A 1 128 ? 5.716 -6.730 -38.097 1.00 74.50 128 PHE A CA 1
ATOM 1068 C C . PHE A 1 128 ? 5.661 -8.233 -37.807 1.00 74.50 128 PHE A C 1
ATOM 1070 O O . PHE A 1 128 ? 4.576 -8.789 -37.668 1.00 74.50 128 PHE A O 1
ATOM 1077 N N . GLN A 1 129 ? 6.814 -8.884 -37.642 1.00 76.69 129 GLN A N 1
ATOM 1078 C CA . GLN A 1 129 ? 6.866 -10.328 -37.409 1.00 76.69 129 GLN A CA 1
ATOM 1079 C C . GLN A 1 129 ? 6.306 -10.739 -36.038 1.00 76.69 129 GLN A C 1
ATOM 1081 O O . GLN A 1 129 ? 5.615 -11.750 -35.930 1.00 76.69 129 GLN A O 1
ATOM 1086 N N . THR A 1 130 ? 6.546 -9.928 -35.005 1.00 74.75 130 THR A N 1
ATOM 1087 C CA . THR A 1 130 ? 5.997 -10.150 -33.656 1.00 74.75 130 THR A CA 1
ATOM 1088 C C . THR A 1 130 ? 4.484 -9.942 -33.591 1.00 74.75 130 THR A C 1
ATOM 1090 O O . THR A 1 130 ? 3.795 -10.719 -32.932 1.00 74.75 130 THR A O 1
ATOM 1093 N N . LEU A 1 131 ? 3.939 -8.956 -34.313 1.00 78.06 131 LEU A N 1
ATOM 1094 C CA . LEU A 1 131 ? 2.488 -8.770 -34.424 1.00 78.06 131 LEU A CA 1
ATOM 1095 C C . LEU A 1 131 ? 1.808 -9.947 -35.130 1.00 78.06 131 LEU A C 1
ATOM 1097 O O . LEU A 1 131 ? 0.761 -10.396 -34.670 1.00 78.06 131 LEU A O 1
ATOM 1101 N N . VAL A 1 132 ? 2.410 -10.465 -36.204 1.00 77.50 132 VAL A N 1
ATOM 1102 C CA . VAL A 1 132 ? 1.897 -11.647 -36.914 1.00 77.50 132 VAL A CA 1
ATOM 1103 C C . VAL A 1 132 ? 1.862 -12.859 -35.980 1.00 77.50 132 VAL A C 1
ATOM 1105 O O . VAL A 1 132 ? 0.808 -13.468 -35.831 1.00 77.50 132 VAL A O 1
ATOM 1108 N N . TRP A 1 133 ? 2.954 -13.135 -35.260 1.00 80.38 133 TRP A N 1
ATOM 1109 C CA . TRP A 1 133 ? 3.017 -14.224 -34.275 1.00 80.38 133 TRP A CA 1
ATOM 1110 C C . TRP A 1 133 ? 1.959 -14.104 -33.171 1.00 80.38 133 TRP A C 1
ATOM 1112 O O . TRP A 1 133 ? 1.269 -15.074 -32.862 1.00 80.38 133 TRP A O 1
ATOM 1122 N N . TYR A 1 134 ? 1.783 -12.908 -32.602 1.00 80.81 134 TYR A N 1
ATOM 1123 C CA . TYR A 1 134 ? 0.792 -12.679 -31.547 1.00 80.81 134 TYR A CA 1
ATOM 1124 C C . TYR A 1 134 ? -0.647 -12.904 -32.034 1.00 80.81 134 TYR A C 1
ATOM 1126 O O . TYR A 1 134 ? -1.481 -13.458 -31.311 1.00 80.81 134 TYR A O 1
ATOM 1134 N N . TRP A 1 135 ? -0.951 -12.473 -33.261 1.00 80.69 135 TRP A N 1
ATOM 1135 C CA . TRP A 1 135 ? -2.259 -12.680 -33.882 1.00 80.69 135 TRP A CA 1
ATOM 1136 C C . TRP A 1 135 ? -2.517 -14.148 -34.228 1.00 80.69 135 TRP A C 1
ATOM 1138 O O . TRP A 1 135 ? -3.633 -14.626 -34.014 1.00 80.69 135 TRP A O 1
ATOM 1148 N N . GLU A 1 136 ? -1.501 -14.869 -34.697 1.00 78.06 136 GLU A N 1
ATOM 1149 C CA . GLU A 1 136 ? -1.556 -16.308 -34.967 1.00 78.06 136 GLU A CA 1
ATOM 1150 C C . GLU A 1 136 ? -1.877 -17.087 -33.681 1.00 78.06 136 GLU A C 1
ATOM 1152 O O . GLU A 1 136 ? -2.859 -17.826 -33.615 1.00 78.06 136 GLU A O 1
ATOM 1157 N N . GLU A 1 137 ? -1.134 -16.835 -32.602 1.00 80.19 137 GLU A N 1
ATOM 1158 C CA . GLU A 1 137 ? -1.280 -17.540 -31.326 1.00 80.19 137 GLU A CA 1
ATOM 1159 C C . GLU A 1 137 ? -2.627 -17.246 -30.642 1.00 80.19 137 GLU A C 1
ATOM 1161 O O . GLU A 1 137 ? -3.314 -18.154 -30.165 1.00 80.19 137 GLU A O 1
ATOM 1166 N N . ARG A 1 138 ? -3.090 -15.989 -30.677 1.00 74.62 138 ARG A N 1
ATOM 1167 C CA . ARG A 1 138 ? -4.440 -15.612 -30.217 1.00 74.62 138 ARG A CA 1
ATOM 1168 C C . ARG A 1 138 ? -5.552 -16.258 -31.045 1.00 74.62 138 ARG A C 1
ATOM 1170 O O . ARG A 1 138 ? -6.602 -16.577 -30.484 1.00 74.62 138 ARG A O 1
ATOM 1177 N N . SER A 1 139 ? -5.352 -16.428 -32.350 1.00 72.00 139 SER A N 1
ATOM 1178 C CA . SER A 1 139 ? -6.331 -17.073 -33.234 1.00 72.00 139 SER A CA 1
ATOM 1179 C C . SER A 1 139 ? -6.429 -18.568 -32.937 1.00 72.00 139 SER A C 1
ATOM 1181 O O . SER A 1 139 ? -7.533 -19.081 -32.764 1.00 72.00 139 SER A O 1
ATOM 1183 N N . GLN A 1 140 ? -5.290 -19.235 -32.742 1.00 70.69 140 GLN A N 1
ATOM 1184 C CA . GLN A 1 140 ? -5.230 -20.639 -32.325 1.00 70.69 140 GLN A CA 1
ATOM 1185 C C . GLN A 1 140 ? -5.875 -20.862 -30.945 1.00 70.69 140 GLN A C 1
ATOM 1187 O O . GLN A 1 140 ? -6.638 -21.810 -30.757 1.00 70.69 140 GLN A O 1
ATOM 1192 N N . LEU A 1 141 ? -5.654 -19.953 -29.985 1.00 66.44 141 LEU A N 1
ATOM 1193 C CA . LEU A 1 141 ? -6.298 -20.005 -28.666 1.00 66.44 141 LEU A CA 1
ATOM 1194 C C . LEU A 1 141 ? -7.821 -19.823 -28.743 1.00 66.44 141 LEU A C 1
ATOM 1196 O O . LEU A 1 141 ? -8.554 -20.539 -28.063 1.00 66.44 141 LEU A O 1
ATOM 1200 N N . LYS A 1 142 ? -8.317 -18.904 -29.583 1.00 66.75 142 LYS A N 1
ATOM 1201 C CA . LYS A 1 142 ? -9.763 -18.717 -29.792 1.00 66.75 142 LYS A CA 1
ATOM 1202 C C . LYS A 1 142 ? -10.418 -19.945 -30.418 1.00 66.75 142 LYS A C 1
ATOM 1204 O O . LYS A 1 142 ? -11.483 -20.341 -29.958 1.00 66.75 142 LYS A O 1
ATOM 1209 N N . ILE A 1 143 ? -9.784 -20.550 -31.423 1.00 63.28 143 ILE A N 1
ATOM 1210 C CA . ILE A 1 143 ? -10.276 -21.779 -32.064 1.00 63.28 143 ILE A CA 1
ATOM 1211 C C . ILE A 1 143 ? -10.327 -22.919 -31.038 1.00 63.28 143 ILE A C 1
ATOM 1213 O O . ILE A 1 143 ? -11.338 -23.603 -30.930 1.00 63.28 143 ILE A O 1
ATOM 1217 N N . LYS A 1 144 ? -9.287 -23.066 -30.208 1.00 67.69 144 LYS A N 1
ATOM 1218 C CA . LYS A 1 144 ? -9.217 -24.102 -29.167 1.00 67.69 144 LYS A CA 1
ATOM 1219 C C . LYS A 1 144 ? -10.293 -23.966 -28.081 1.00 67.69 144 LYS A C 1
ATOM 1221 O O . LYS A 1 144 ? -10.780 -24.979 -27.600 1.00 67.69 144 LYS A O 1
ATOM 1226 N N . ILE A 1 145 ? -10.673 -22.741 -27.705 1.00 62.59 145 ILE A N 1
ATOM 1227 C CA . ILE A 1 145 ? -11.756 -22.481 -26.735 1.00 62.59 145 ILE A CA 1
ATOM 1228 C C . ILE A 1 145 ? -13.138 -22.749 -27.347 1.00 62.59 145 ILE A C 1
ATOM 1230 O O . ILE A 1 145 ? -14.051 -23.142 -26.638 1.00 62.59 145 ILE A O 1
ATOM 1234 N N . MET A 1 146 ? -13.304 -22.529 -28.653 1.00 58.59 146 MET A N 1
ATOM 1235 C CA . MET A 1 146 ? -14.594 -22.665 -29.343 1.00 58.59 146 MET A CA 1
ATOM 1236 C C . MET A 1 146 ? -14.938 -24.118 -29.712 1.00 58.59 146 MET A C 1
ATOM 1238 O O . MET A 1 146 ? -16.088 -24.415 -30.020 1.00 58.59 146 MET A O 1
ATOM 1242 N N . VAL A 1 147 ? -13.936 -25.002 -29.705 1.00 63.84 147 VAL A N 1
ATOM 1243 C CA . VAL A 1 147 ? -14.043 -26.436 -30.031 1.00 63.84 147 VAL A CA 1
ATOM 1244 C C . VAL A 1 147 ? -13.989 -27.316 -28.761 1.00 63.84 147 VAL A C 1
ATOM 1246 O O . VAL A 1 147 ? -14.032 -28.540 -28.861 1.00 63.84 147 VAL A O 1
ATOM 1249 N N . SER A 1 148 ? -13.917 -26.711 -27.567 1.00 56.44 148 SER A N 1
ATOM 1250 C CA . SER A 1 148 ? -13.933 -27.390 -26.259 1.00 56.44 148 SER A CA 1
ATOM 1251 C C . SER A 1 148 ? -15.220 -27.120 -25.494 1.00 56.44 148 SER A C 1
ATOM 1253 O O . SER A 1 148 ? -15.504 -27.959 -24.611 1.00 56.44 148 SER A O 1
#

Secondary structure (DSSP, 8-state):
--HHHHHHHHHHHHHHS------HHHHHHHHHHHHTTSS-HHHHHHHTT--HHHHHHHHHHH-SS-STT------HHHHHHHHHHHHHHHHHHHHHHHHHHHHHHHHHHHHHHHHHHHT--HHHHHHHHHHHHHHHHHHHHHHHHHT-

Radius of gyration: 33.54 Å; Cα contacts (8 Å, |Δi|>4): 47; chains: 1; bounding box: 73×54×82 Å

Organism: NCBI:txid1088540

Solvent-accessible surface area (backbone atoms only — not comparable to full-atom values): 8583 Å² total; per-residue (Å²): 132,56,74,70,58,54,53,50,51,55,50,49,55,53,54,70,55,55,86,82,74,77,55,70,67,58,54,43,50,56,40,48,36,44,74,72,66,76,45,50,71,69,54,52,24,62,76,71,69,41,58,60,69,59,52,52,53,43,36,60,73,59,43,88,65,51,56,92,84,47,79,74,73,75,48,65,60,63,53,49,54,51,50,51,54,50,50,52,51,49,55,52,51,53,50,55,49,50,57,51,48,54,52,49,55,51,50,52,52,54,48,52,52,49,30,65,75,68,74,41,72,60,70,62,56,51,54,54,54,53,52,51,50,54,52,51,54,52,47,54,52,51,54,56,62,74,77,104

InterPro domains:
  IPR002514 Transposase IS3/IS911family [PF01527] (18-94)
  IPR009057 Homedomain-like superfamily [SSF46689] (20-117)
  IPR036388 Winged helix-like DNA-binding domain superfamily [G3DSA:1.10.10.10] (5-78)

Nearest PDB structures (foldseek):
  8d8k-assembly1_6  TM=6.247E-01  e=5.365E-01  Saccharomyces cerevisiae
  3zkc-assembly1_B  TM=5.934E-01  e=1.506E+00  Bacillus subtilis subsp. subtilis str. 168
  1xsv-assembly1_B  TM=3.828E-01  e=2.611E+00  Staphylococcus aureus
  8pi7-assembly1_A  TM=4.669E-01  e=7.327E+00  Homo sapiens

Sequence (148 aa):
MTPKQKLHQLKEESNRRQLRSFSKPLKRQIVLDIETKVTTIAEVSREYSVTRNSIYKWIYSYSKNRKKGVRTVIEEESISTKLEALKGKIKELESIIGQKQMKIDFQEKMIEFAEKEYSVDIKKKFRFQTLVWYWEERSQLKIKIMVS

Foldseek 3Di:
DDPVVVVVVVVVVVVVVPPPDDDPVVLLVLLVCCVVVVDHLVRCCVPVVDDSVVNVVSNCVRPPQDDPPRPVCPPVVVVVVVVVVVVVVVVVVVVVVVVVVVVVVVVVVVQVVVCVVVVDDPVVVVVVVVVVVVVVVVVVVVVVVVVD

pLDDT: mean 78.65, std 13.46, range [45.09, 97.56]

Mean predicted aligned error: 17.16 Å